Protein AF-A0A5F2I1J0-F1 (afdb_monomer)

Nearest PDB structures (foldseek):
  3qh8-assembly1_A  TM=9.797E-01  e=1.206E-15  Brucella abortus 2308
  6b9v-assembly1_A  TM=9.237E-01  e=2.820E-10  Candidatus Koribacter versatilis Ellin345
  6b9v-assembly1_B  TM=9.346E-01  e=2.284E-09  Candidatus Koribacter versatilis Ellin345
  3adr-assembly2_B  TM=4.162E-01  e=1.605E-01  Sulfurisphaera tokodaii str. 7
  7bz4-assembly1_A  TM=4.600E-01  e=2.666E-01  uncultured bacterium

Structure (mmCIF, N/CA/C/O backbone):
data_AF-A0A5F2I1J0-F1
#
_entry.id   AF-A0A5F2I1J0-F1
#
loop_
_atom_site.group_PDB
_atom_site.id
_atom_site.type_symbol
_atom_site.label_atom_id
_atom_site.label_alt_id
_atom_site.label_comp_id
_atom_site.label_asym_id
_atom_site.label_entity_id
_atom_site.label_seq_id
_atom_site.pdbx_PDB_ins_code
_atom_site.Cartn_x
_atom_site.Cartn_y
_atom_site.Cartn_z
_atom_site.occupancy
_atom_site.B_iso_or_equiv
_atom_site.auth_seq_id
_atom_site.auth_comp_id
_atom_site.auth_asym_id
_atom_site.auth_atom_id
_atom_site.pdbx_PDB_model_num
ATOM 1 N N . ARG A 1 1 ? 8.991 -13.081 -15.361 1.00 59.28 1 ARG A N 1
ATOM 2 C CA . ARG A 1 1 ? 8.848 -12.781 -16.811 1.00 59.28 1 ARG A CA 1
ATOM 3 C C . ARG A 1 1 ? 7.808 -13.653 -17.520 1.00 59.28 1 ARG A C 1
ATOM 5 O O . ARG A 1 1 ? 7.222 -13.139 -18.457 1.00 59.28 1 ARG A O 1
ATOM 12 N N . GLY A 1 2 ? 7.542 -14.898 -17.088 1.00 80.12 2 GLY A N 1
ATOM 13 C CA . GLY A 1 2 ? 6.526 -15.769 -17.716 1.00 80.12 2 GLY A CA 1
ATOM 14 C C . GLY A 1 2 ? 5.175 -15.084 -17.950 1.00 80.12 2 GLY A C 1
ATOM 15 O O . GLY A 1 2 ? 4.693 -15.083 -19.073 1.00 80.12 2 GLY A O 1
ATOM 16 N N . TYR A 1 3 ? 4.675 -14.361 -16.943 1.00 82.06 3 TYR A N 1
ATOM 17 C CA . TYR A 1 3 ? 3.409 -13.628 -17.030 1.00 82.06 3 TYR A CA 1
ATOM 18 C C . TYR A 1 3 ? 3.342 -12.616 -18.193 1.00 82.06 3 TYR A C 1
ATOM 20 O O . TYR A 1 3 ? 2.393 -12.619 -18.960 1.00 82.06 3 TYR A O 1
ATOM 28 N N . VAL A 1 4 ? 4.376 -11.793 -18.411 1.00 81.94 4 VAL A N 1
ATOM 29 C CA . VAL A 1 4 ? 4.391 -10.803 -19.516 1.00 81.94 4 VAL A CA 1
ATOM 30 C C . VAL A 1 4 ? 4.397 -11.492 -20.883 1.00 81.94 4 VAL A C 1
ATOM 32 O O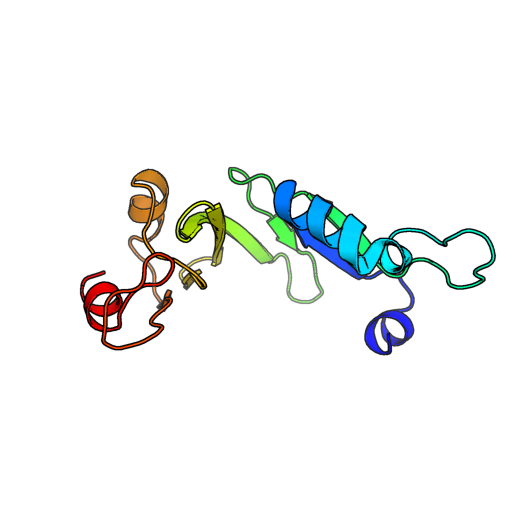 . VAL A 1 4 ? 3.763 -11.026 -21.826 1.00 81.94 4 VAL A O 1
ATOM 35 N N . HIS A 1 5 ? 5.122 -12.607 -21.006 1.00 80.94 5 HIS A N 1
ATOM 36 C CA . HIS A 1 5 ? 5.168 -13.368 -22.255 1.00 80.94 5 HIS A CA 1
ATOM 37 C C . HIS A 1 5 ? 3.823 -14.024 -22.575 1.00 80.94 5 HIS A C 1
ATOM 39 O O . HIS A 1 5 ? 3.453 -14.089 -23.745 1.00 80.94 5 HIS A O 1
ATOM 45 N N . GLU A 1 6 ? 3.094 -14.454 -21.548 1.00 85.44 6 GLU A N 1
ATOM 46 C CA . GLU A 1 6 ? 1.739 -14.989 -21.665 1.00 85.44 6 GLU A CA 1
ATOM 47 C C . GLU A 1 6 ? 0.729 -13.906 -22.068 1.00 85.44 6 GLU A C 1
ATOM 49 O O . GLU A 1 6 ? -0.025 -14.103 -23.017 1.00 85.44 6 GLU A O 1
ATOM 54 N N . GLN A 1 7 ? 0.780 -12.729 -21.434 1.00 85.69 7 GLN A N 1
ATOM 55 C CA . GLN A 1 7 ? -0.121 -11.608 -21.738 1.00 85.69 7 GLN A CA 1
ATOM 56 C C . GLN A 1 7 ? 0.177 -10.934 -23.089 1.00 85.69 7 GLN A C 1
ATOM 58 O O . GLN A 1 7 ? -0.683 -10.289 -23.680 1.00 85.69 7 GLN A O 1
ATOM 63 N N . ARG A 1 8 ? 1.405 -11.069 -23.613 1.00 87.00 8 ARG A N 1
ATOM 64 C CA . ARG A 1 8 ? 1.871 -10.473 -24.887 1.00 87.00 8 ARG A CA 1
ATOM 65 C C . ARG A 1 8 ? 1.778 -8.942 -24.962 1.00 87.00 8 ARG A C 1
ATOM 67 O O . ARG A 1 8 ? 1.981 -8.369 -26.032 1.00 87.00 8 ARG A O 1
ATOM 74 N N . HIS A 1 9 ? 1.557 -8.277 -23.836 1.00 90.19 9 HIS A N 1
ATOM 75 C CA . HIS A 1 9 ? 1.655 -6.832 -23.669 1.00 90.19 9 HIS A CA 1
ATOM 76 C C . HIS A 1 9 ? 2.384 -6.503 -22.361 1.00 90.19 9 HIS A C 1
ATOM 78 O O . HIS A 1 9 ? 2.599 -7.369 -21.512 1.00 90.19 9 HIS A O 1
ATOM 84 N N . ARG A 1 10 ? 2.805 -5.240 -22.204 1.00 93.69 10 ARG A N 1
ATOM 85 C CA . ARG A 1 10 ? 3.379 -4.773 -20.935 1.00 93.69 10 ARG A CA 1
ATOM 86 C C . ARG A 1 10 ? 2.321 -4.863 -19.844 1.00 93.69 10 ARG A C 1
ATOM 88 O O . ARG A 1 10 ? 1.166 -4.537 -20.093 1.00 93.69 10 ARG A O 1
ATOM 95 N N . ILE A 1 11 ? 2.732 -5.274 -18.656 1.00 96.19 11 ILE A N 1
ATOM 96 C CA . ILE A 1 11 ? 1.825 -5.450 -17.526 1.00 96.19 11 ILE A CA 1
ATOM 97 C C . ILE A 1 11 ? 1.591 -4.101 -16.868 1.00 96.19 11 ILE A C 1
ATOM 99 O O . ILE A 1 11 ? 2.551 -3.455 -16.442 1.00 96.19 11 ILE A O 1
ATOM 103 N N . ASP A 1 12 ? 0.335 -3.675 -16.809 1.00 96.38 12 ASP A N 1
ATOM 104 C CA . ASP A 1 12 ? -0.059 -2.492 -16.059 1.00 96.38 12 ASP A CA 1
ATOM 105 C C . ASP A 1 12 ? 0.264 -2.703 -14.570 1.00 96.38 12 ASP A C 1
ATOM 107 O O . ASP A 1 12 ? -0.102 -3.715 -13.971 1.00 96.38 12 ASP A O 1
ATOM 111 N N . ILE A 1 13 ? 1.013 -1.769 -13.986 1.00 97.38 13 ILE A N 1
ATOM 112 C CA . ILE A 1 13 ? 1.329 -1.751 -12.556 1.00 97.38 13 ILE A CA 1
ATOM 113 C C . ILE A 1 13 ? 0.879 -0.425 -11.963 1.00 97.38 13 ILE A C 1
ATOM 115 O O . ILE A 1 13 ? 1.036 0.624 -12.590 1.00 97.38 13 ILE A O 1
ATOM 119 N N . HIS A 1 14 ? 0.366 -0.474 -10.741 1.00 98.25 14 HIS A N 1
ATOM 120 C CA . HIS A 1 14 ? -0.110 0.694 -10.016 1.00 98.25 14 HIS A CA 1
ATOM 121 C C . HIS A 1 14 ? 0.711 0.858 -8.742 1.00 98.25 14 HIS A C 1
ATOM 123 O O . HIS A 1 14 ? 0.859 -0.091 -7.974 1.00 98.25 14 HIS A O 1
ATOM 129 N N . ALA A 1 15 ? 1.265 2.045 -8.530 1.00 98.25 15 ALA A N 1
ATOM 130 C CA . ALA A 1 15 ? 1.950 2.393 -7.292 1.00 98.25 15 ALA A CA 1
ATOM 131 C C . ALA A 1 15 ? 1.846 3.901 -7.053 1.00 98.25 15 ALA A C 1
ATOM 133 O O . ALA A 1 15 ? 1.713 4.668 -8.006 1.00 98.25 15 ALA A O 1
ATOM 134 N N . ASP A 1 16 ? 1.911 4.339 -5.799 1.00 97.81 16 ASP A N 1
ATOM 135 C CA . ASP A 1 16 ? 2.057 5.765 -5.514 1.00 97.81 16 ASP A CA 1
ATOM 136 C C . ASP A 1 16 ? 3.455 6.270 -5.902 1.00 97.81 16 ASP A C 1
ATOM 138 O O . ASP A 1 16 ? 4.345 5.494 -6.262 1.00 97.81 16 ASP A O 1
ATOM 142 N N . GLU A 1 17 ? 3.658 7.584 -5.861 1.00 97.62 17 GLU A N 1
ATOM 143 C CA . GLU A 1 17 ? 4.893 8.209 -6.345 1.00 97.62 17 GLU A CA 1
ATOM 144 C C . GLU A 1 17 ? 6.145 7.673 -5.636 1.00 97.62 17 GLU A C 1
ATOM 146 O O . GLU A 1 17 ? 7.112 7.271 -6.292 1.00 97.62 17 GLU A O 1
ATOM 151 N N . ARG A 1 18 ? 6.104 7.579 -4.301 1.00 96.75 18 ARG A N 1
ATOM 152 C CA . ARG A 1 18 ? 7.230 7.087 -3.499 1.00 96.75 18 ARG A CA 1
ATOM 153 C C . ARG A 1 18 ? 7.562 5.634 -3.827 1.00 96.75 18 ARG A C 1
ATOM 155 O O . ARG A 1 18 ? 8.735 5.287 -3.987 1.00 96.75 18 ARG A O 1
ATOM 162 N N . THR A 1 19 ? 6.550 4.778 -3.934 1.00 98.00 19 THR A N 1
ATOM 163 C CA . THR A 1 19 ? 6.750 3.368 -4.279 1.00 98.00 19 THR A CA 1
ATOM 164 C C . THR A 1 19 ? 7.253 3.234 -5.713 1.00 98.00 19 THR A C 1
ATOM 166 O O . THR A 1 19 ? 8.205 2.494 -5.960 1.00 98.00 19 THR A O 1
ATOM 169 N N . MET A 1 20 ? 6.695 3.996 -6.657 1.00 98.25 20 MET A N 1
ATOM 170 C CA . MET A 1 20 ? 7.109 3.985 -8.060 1.00 98.25 20 MET A CA 1
ATOM 171 C C . MET A 1 20 ? 8.570 4.411 -8.232 1.00 98.25 20 MET A C 1
ATOM 173 O O . MET A 1 20 ? 9.303 3.788 -9.004 1.00 98.25 20 MET A O 1
ATOM 177 N N . GLN A 1 21 ? 9.021 5.424 -7.488 1.00 98.06 21 GLN A N 1
ATOM 178 C CA . GLN A 1 21 ? 10.421 5.842 -7.487 1.00 98.06 21 GLN A CA 1
ATOM 179 C C . GLN A 1 21 ? 11.338 4.693 -7.044 1.00 98.06 21 GLN A C 1
ATOM 181 O O . GLN A 1 21 ? 12.264 4.327 -7.770 1.00 98.06 21 GLN A O 1
ATOM 186 N N . ARG A 1 22 ? 11.033 4.054 -5.907 1.00 97.88 22 ARG A N 1
ATOM 187 C CA . ARG A 1 22 ? 11.820 2.913 -5.407 1.00 97.88 22 ARG A CA 1
ATOM 188 C C . ARG A 1 22 ? 11.815 1.731 -6.376 1.00 97.88 22 ARG A C 1
ATOM 190 O O . ARG A 1 22 ? 12.841 1.072 -6.541 1.00 97.88 22 ARG A O 1
ATOM 197 N N . LEU A 1 23 ? 10.687 1.465 -7.039 1.00 98.12 23 LEU A N 1
ATOM 198 C CA . LEU A 1 23 ? 10.593 0.417 -8.059 1.00 98.12 23 LEU A CA 1
ATOM 199 C C . LEU A 1 23 ? 11.497 0.711 -9.260 1.00 98.12 23 LEU A C 1
ATOM 201 O O . LEU A 1 23 ? 12.146 -0.205 -9.764 1.00 98.12 23 LEU A O 1
ATOM 205 N N . ARG A 1 24 ? 11.577 1.967 -9.710 1.00 97.62 24 ARG A N 1
ATOM 206 C CA . ARG A 1 24 ? 12.470 2.367 -10.808 1.00 97.62 24 ARG A CA 1
ATOM 207 C C . ARG A 1 24 ? 13.942 2.269 -10.424 1.00 97.62 24 ARG A C 1
ATOM 209 O O . ARG A 1 24 ? 14.737 1.802 -11.234 1.00 97.62 24 ARG A O 1
ATOM 216 N N . GLU A 1 25 ? 14.297 2.653 -9.202 1.00 97.19 25 GLU A N 1
ATOM 217 C CA . GLU A 1 25 ? 15.668 2.544 -8.689 1.00 97.19 25 GLU A CA 1
ATOM 218 C C . GLU A 1 25 ? 16.117 1.079 -8.577 1.00 97.19 25 GLU A C 1
ATOM 220 O O . GLU A 1 25 ? 17.193 0.718 -9.050 1.00 97.19 25 GLU A O 1
ATOM 225 N N . ALA A 1 26 ? 15.277 0.214 -8.004 1.00 96.94 26 ALA A N 1
ATOM 226 C CA . ALA A 1 26 ? 15.618 -1.190 -7.778 1.00 96.94 26 ALA A CA 1
ATOM 227 C C . ALA A 1 26 ? 15.477 -2.070 -9.035 1.00 96.94 26 ALA A C 1
ATOM 229 O O . ALA A 1 26 ? 16.227 -3.030 -9.214 1.00 96.94 26 ALA A O 1
ATOM 230 N N . PHE A 1 27 ? 14.518 -1.760 -9.914 1.00 96.25 27 PHE A N 1
ATOM 231 C CA . PHE A 1 27 ? 14.121 -2.612 -11.040 1.00 96.25 27 PHE A CA 1
ATOM 232 C C . PHE A 1 27 ? 14.013 -1.846 -12.365 1.00 96.25 27 PHE A C 1
ATOM 234 O O . PHE A 1 27 ? 13.183 -2.186 -13.208 1.00 96.25 27 PHE A O 1
ATOM 241 N N . GLY A 1 28 ? 14.859 -0.834 -12.589 1.00 94.75 28 GLY A N 1
ATOM 242 C CA . GLY A 1 28 ? 14.787 0.058 -13.757 1.00 94.75 28 GLY A CA 1
ATOM 243 C C . GLY A 1 28 ? 14.679 -0.650 -15.114 1.00 94.75 28 GLY A C 1
ATOM 244 O O . GLY A 1 28 ? 13.919 -0.212 -15.976 1.00 94.75 28 GLY A O 1
ATOM 245 N N . TYR A 1 2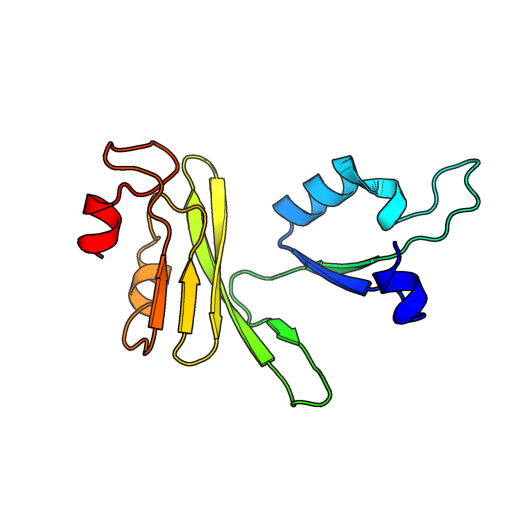9 ? 15.323 -1.812 -15.272 1.00 93.12 29 TYR A N 1
ATOM 246 C CA . TYR A 1 29 ? 15.252 -2.624 -16.496 1.00 93.12 29 TYR A CA 1
ATOM 247 C C . TYR A 1 29 ? 13.835 -3.125 -16.847 1.00 93.12 29 TYR A C 1
ATOM 249 O O . TYR A 1 29 ? 13.582 -3.539 -17.978 1.00 93.12 29 TYR A O 1
ATOM 257 N N . CYS A 1 30 ? 12.910 -3.152 -15.882 1.00 95.19 30 CYS A N 1
ATOM 258 C CA . CYS A 1 30 ? 11.511 -3.489 -16.126 1.00 95.19 30 CYS A CA 1
ATOM 259 C C . CYS A 1 30 ? 10.762 -2.346 -16.821 1.00 95.19 30 CYS A C 1
ATOM 261 O O . CYS A 1 30 ? 9.813 -2.612 -17.560 1.00 95.19 30 CYS A O 1
ATOM 263 N N . PHE A 1 31 ? 11.182 -1.102 -16.586 1.00 95.75 31 PHE A N 1
ATOM 264 C CA . PHE A 1 31 ? 10.542 0.119 -17.075 1.00 95.75 31 PHE A CA 1
ATOM 265 C C . PHE A 1 31 ? 11.143 0.587 -18.396 1.00 95.75 31 PHE A C 1
ATOM 267 O O . PHE A 1 31 ? 10.412 1.038 -19.279 1.00 95.75 31 PHE A O 1
ATOM 274 N N . GLU A 1 32 ? 12.462 0.450 -18.541 1.00 93.56 32 GLU A N 1
ATOM 275 C CA . GLU A 1 32 ? 13.237 0.950 -19.676 1.00 93.56 32 GLU A CA 1
ATOM 276 C C . GLU A 1 32 ? 14.358 -0.031 -20.042 1.00 93.56 32 GLU A C 1
ATOM 278 O O . GLU A 1 32 ? 14.893 -0.735 -19.187 1.00 93.56 32 GLU A O 1
ATOM 283 N N . THR A 1 33 ? 14.728 -0.095 -21.323 1.00 91.75 33 THR A N 1
ATOM 284 C CA . THR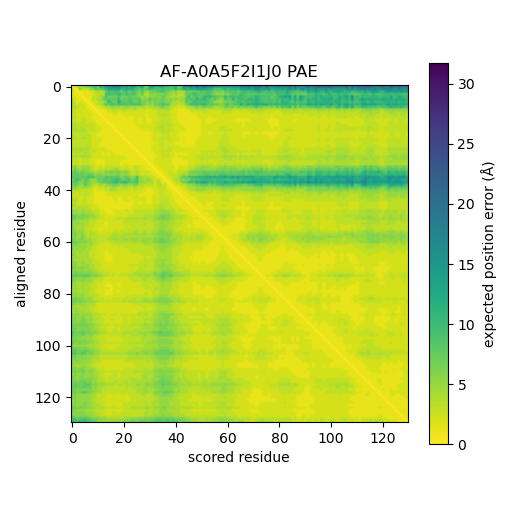 A 1 33 ? 15.852 -0.926 -21.774 1.00 91.75 33 THR A CA 1
ATOM 285 C C . THR A 1 33 ? 17.172 -0.221 -21.444 1.00 91.75 33 THR A C 1
ATOM 287 O O . THR A 1 33 ? 17.415 0.857 -21.987 1.00 91.75 33 THR A O 1
ATOM 290 N N . PRO A 1 34 ? 18.049 -0.794 -20.596 1.00 88.38 34 PRO A N 1
ATOM 291 C CA . PRO A 1 34 ? 19.315 -0.151 -20.265 1.00 88.38 34 PRO A CA 1
ATOM 292 C C . PRO A 1 34 ? 20.295 -0.179 -21.455 1.00 88.38 34 PRO A C 1
ATOM 294 O O . PRO A 1 34 ? 20.190 -1.061 -22.316 1.00 88.38 34 PRO A O 1
ATOM 297 N N . PRO A 1 35 ? 21.280 0.739 -21.509 1.00 88.06 35 PRO A N 1
ATOM 298 C CA . PRO A 1 35 ? 22.306 0.734 -22.550 1.00 88.06 35 PRO A CA 1
ATOM 299 C C . PRO A 1 35 ? 23.005 -0.628 -22.664 1.00 88.06 35 PRO A C 1
ATOM 301 O O . PRO A 1 35 ? 23.409 -1.215 -21.663 1.00 88.06 35 PRO A O 1
ATOM 304 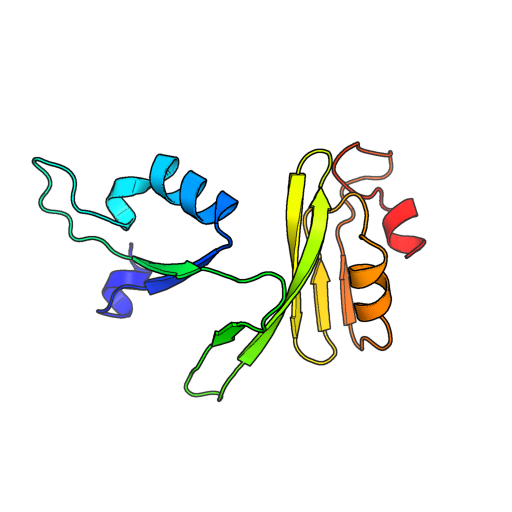N N . GLY A 1 36 ? 23.133 -1.144 -23.890 1.00 88.69 36 GLY A N 1
ATOM 305 C CA . GLY A 1 36 ? 23.752 -2.451 -24.158 1.00 88.69 36 GLY A CA 1
ATOM 306 C C . GLY A 1 36 ? 22.851 -3.667 -23.905 1.00 88.69 36 GLY A C 1
ATOM 307 O O . GLY A 1 36 ? 23.295 -4.797 -24.086 1.00 88.69 36 GLY A O 1
ATOM 308 N N . SER A 1 37 ? 21.588 -3.464 -23.523 1.00 89.25 37 SER A N 1
ATOM 309 C CA . SER A 1 37 ? 20.607 -4.536 -23.350 1.00 89.25 37 SER A CA 1
ATOM 310 C C . SER A 1 37 ? 19.667 -4.638 -24.548 1.00 89.25 37 SER A C 1
ATOM 312 O O . SER A 1 37 ? 19.245 -3.637 -25.116 1.00 89.25 37 SER A O 1
ATOM 314 N N . SER A 1 38 ? 19.289 -5.864 -24.910 1.00 86.50 38 SER A N 1
ATOM 315 C CA . SER A 1 38 ? 18.226 -6.137 -25.891 1.00 86.50 38 SER A CA 1
ATOM 316 C C . SER A 1 38 ? 16.879 -6.436 -25.232 1.00 86.50 38 SER A C 1
ATOM 318 O O . SER A 1 38 ? 15.919 -6.785 -25.914 1.00 86.50 38 SER A O 1
ATOM 320 N N . TYR A 1 39 ? 16.801 -6.355 -23.902 1.00 84.19 39 TYR A N 1
ATOM 321 C CA . TYR A 1 39 ? 15.586 -6.694 -23.174 1.00 84.19 39 TYR A CA 1
ATOM 322 C C . TYR A 1 39 ? 14.579 -5.542 -23.233 1.00 84.19 39 TYR A C 1
ATOM 324 O O . TYR A 1 39 ? 14.872 -4.467 -22.698 1.00 84.19 39 TYR A O 1
ATOM 332 N N . PRO A 1 40 ? 13.395 -5.744 -23.842 1.00 88.94 40 PRO A N 1
ATOM 333 C CA . PRO A 1 40 ? 12.356 -4.729 -23.837 1.00 88.94 40 PRO A CA 1
ATOM 334 C C . PRO A 1 40 ? 11.776 -4.571 -22.423 1.00 88.94 40 PRO A C 1
ATOM 336 O O . PRO A 1 40 ? 11.726 -5.548 -21.666 1.00 88.94 40 PRO A O 1
ATOM 339 N N . PRO A 1 41 ? 11.302 -3.369 -22.066 1.00 93.25 41 PRO A N 1
ATOM 340 C CA . PRO A 1 41 ? 10.601 -3.152 -20.810 1.00 93.25 41 PRO A CA 1
ATOM 341 C C . PRO A 1 41 ? 9.291 -3.942 -20.769 1.00 93.25 41 PRO A C 1
ATOM 343 O O . PRO A 1 41 ? 8.623 -4.139 -21.788 1.00 93.25 41 PRO A O 1
ATOM 346 N N . ILE A 1 42 ? 8.928 -4.384 -19.570 1.00 95.56 42 ILE A N 1
ATOM 347 C CA . ILE A 1 42 ? 7.867 -5.368 -19.340 1.00 95.56 42 ILE A CA 1
ATOM 348 C C . ILE A 1 42 ? 6.674 -4.811 -18.560 1.00 95.56 42 ILE A C 1
ATOM 350 O O . ILE A 1 42 ? 5.630 -5.458 -18.540 1.00 95.56 42 ILE A O 1
ATOM 354 N N . VAL A 1 43 ? 6.800 -3.629 -17.946 1.00 96.81 43 VAL A N 1
ATOM 355 C CA . VAL A 1 43 ? 5.712 -2.991 -17.189 1.00 96.81 43 VAL A CA 1
ATOM 356 C C . VAL A 1 43 ? 5.240 -1.691 -17.834 1.00 96.81 43 VAL A C 1
ATOM 358 O O . VAL A 1 43 ? 5.990 -1.013 -18.543 1.00 96.81 43 VAL A O 1
ATOM 361 N N . LYS A 1 44 ? 3.982 -1.340 -17.579 1.00 96.88 44 LYS A N 1
ATOM 362 C CA . LYS A 1 44 ? 3.371 -0.056 -17.909 1.00 96.88 44 LYS A CA 1
ATOM 363 C C . LYS A 1 44 ? 2.942 0.616 -16.595 1.00 96.88 44 LYS A C 1
ATOM 365 O O . LYS A 1 44 ? 2.024 0.122 -15.949 1.00 96.88 44 LYS A O 1
ATOM 370 N N . PRO A 1 45 ? 3.633 1.678 -16.156 1.00 97.75 45 PRO A N 1
ATOM 371 C CA . PRO A 1 45 ? 3.384 2.281 -14.853 1.00 97.75 45 PRO A CA 1
ATOM 372 C C . PRO A 1 45 ? 2.170 3.209 -14.861 1.00 97.75 45 PRO A C 1
ATOM 374 O O . PRO A 1 45 ? 2.009 4.011 -15.779 1.00 97.75 45 PRO A O 1
ATOM 377 N N . HIS A 1 46 ? 1.401 3.159 -13.777 1.00 98.12 46 HIS A N 1
ATOM 378 C CA . HIS A 1 46 ? 0.314 4.077 -13.451 1.00 98.12 46 HIS A CA 1
ATOM 379 C C . HIS A 1 46 ? 0.491 4.576 -12.021 1.00 98.12 46 HIS A C 1
ATOM 381 O O . HIS A 1 46 ? 0.741 3.781 -11.112 1.00 98.12 46 HIS A O 1
ATOM 387 N N . LEU A 1 47 ? 0.376 5.887 -11.822 1.00 98.31 47 LEU A N 1
ATOM 388 C CA . LEU A 1 47 ? 0.462 6.474 -10.490 1.00 98.31 47 LEU A CA 1
ATOM 389 C C . LEU A 1 47 ? -0.890 6.401 -9.783 1.00 98.31 47 LEU A C 1
ATOM 391 O O . LEU A 1 47 ? -1.925 6.680 -10.385 1.00 98.31 47 LEU A O 1
ATOM 395 N N . ILE A 1 48 ? -0.859 6.030 -8.507 1.00 98.50 48 ILE A N 1
ATOM 396 C CA . ILE A 1 48 ? -2.021 6.079 -7.621 1.00 98.50 48 ILE A CA 1
ATOM 397 C C . ILE A 1 48 ? -2.049 7.443 -6.933 1.00 98.50 48 ILE A C 1
ATOM 399 O O . ILE A 1 48 ? -1.097 7.805 -6.241 1.00 98.50 48 ILE A O 1
ATOM 403 N N . ASP A 1 49 ? -3.155 8.167 -7.089 1.00 96.56 49 ASP A N 1
ATOM 404 C CA . ASP A 1 49 ? -3.495 9.314 -6.249 1.00 96.56 49 ASP A CA 1
ATOM 405 C C . ASP A 1 49 ? -4.216 8.803 -4.996 1.00 96.56 49 ASP A C 1
ATOM 407 O O . ASP A 1 49 ? -5.188 8.060 -5.097 1.00 96.56 49 ASP A O 1
ATOM 411 N N . HIS A 1 50 ? -3.756 9.194 -3.809 1.00 96.38 50 HIS A N 1
ATOM 412 C CA . HIS A 1 50 ? -4.299 8.721 -2.528 1.00 96.38 50 HIS A CA 1
ATOM 413 C C . HIS A 1 50 ? -5.764 9.130 -2.275 1.00 96.38 50 HIS A C 1
ATOM 415 O O . HIS A 1 50 ? -6.402 8.598 -1.368 1.00 96.38 50 HIS A O 1
ATOM 421 N N . THR A 1 51 ? -6.296 10.072 -3.051 1.00 95.19 51 THR A N 1
ATOM 422 C CA . THR A 1 51 ? -7.647 10.634 -2.917 1.00 95.19 51 THR A CA 1
ATOM 423 C C . THR A 1 51 ? -8.622 10.145 -3.985 1.00 95.19 51 THR A C 1
ATOM 425 O O . THR A 1 51 ? -9.825 10.366 -3.856 1.00 95.19 51 THR A O 1
ATOM 428 N N . THR A 1 52 ? -8.129 9.473 -5.029 1.00 96.50 52 THR A N 1
ATOM 429 C CA . THR A 1 52 ? -8.940 9.043 -6.173 1.00 96.50 52 THR A CA 1
ATOM 430 C C . THR A 1 52 ? -8.911 7.527 -6.312 1.00 96.50 52 THR A C 1
ATOM 432 O O . THR A 1 52 ? -7.860 6.899 -6.218 1.00 96.50 52 THR A O 1
ATOM 435 N N . ALA A 1 53 ? -10.076 6.923 -6.553 1.00 97.50 53 ALA A N 1
ATOM 436 C CA . ALA A 1 53 ? -10.165 5.488 -6.782 1.00 97.50 53 ALA A CA 1
ATOM 437 C C . ALA A 1 53 ? -9.405 5.073 -8.052 1.00 97.50 53 ALA A C 1
ATOM 439 O O . ALA A 1 53 ? -9.501 5.719 -9.097 1.00 97.50 53 ALA A O 1
ATOM 440 N N . VAL A 1 54 ? -8.691 3.954 -7.968 1.00 97.88 54 VAL A N 1
ATOM 441 C CA . VAL A 1 54 ? -8.104 3.275 -9.124 1.00 97.88 54 VAL A CA 1
ATOM 442 C C . VAL A 1 54 ? -9.149 2.317 -9.671 1.00 97.88 54 VAL A C 1
ATOM 444 O O . VAL A 1 54 ? -9.643 1.469 -8.935 1.00 97.88 54 VAL A O 1
ATOM 447 N N . VAL A 1 55 ? -9.481 2.428 -10.955 1.00 97.88 55 VAL A N 1
ATOM 448 C CA . VAL A 1 55 ? -10.398 1.493 -11.615 1.00 97.88 55 VAL A CA 1
ATOM 449 C C . VAL A 1 55 ? -9.598 0.593 -12.545 1.00 97.88 55 VAL A C 1
ATOM 451 O O . VAL A 1 55 ? -8.919 1.078 -13.450 1.00 97.88 55 VAL A O 1
ATOM 454 N N . ILE A 1 56 ? -9.665 -0.714 -12.299 1.00 96.88 56 ILE A N 1
ATOM 455 C CA . ILE A 1 56 ? -9.061 -1.739 -13.151 1.00 96.88 56 ILE A CA 1
ATOM 456 C C . ILE A 1 56 ? -10.173 -2.389 -13.970 1.00 96.88 56 ILE A C 1
ATOM 458 O O . ILE A 1 56 ? -11.114 -2.946 -13.411 1.00 96.88 56 ILE A O 1
ATOM 462 N N . GLU A 1 57 ? -10.051 -2.325 -15.293 1.00 95.75 57 GLU A N 1
ATOM 463 C CA . GLU A 1 57 ? -10.988 -2.945 -16.231 1.00 95.75 57 GLU A CA 1
ATOM 464 C C . GLU A 1 57 ? -10.594 -4.397 -16.534 1.00 95.75 57 GLU A C 1
ATOM 466 O O . GLU A 1 57 ? -9.409 -4.730 -16.620 1.00 95.75 57 GLU A O 1
ATOM 471 N N . GLY A 1 58 ? -11.585 -5.258 -16.758 1.00 93.44 58 GLY A N 1
ATOM 472 C CA . GLY A 1 58 ? -11.373 -6.652 -17.145 1.00 93.44 58 GLY A CA 1
ATOM 473 C C . GLY A 1 58 ? -12.662 -7.337 -17.595 1.00 93.44 58 GLY A C 1
ATOM 474 O O . GLY A 1 58 ? -13.739 -6.749 -17.559 1.00 93.44 58 GLY A O 1
ATOM 475 N N . GLU A 1 59 ? -12.569 -8.605 -18.004 1.00 94.62 59 GLU A N 1
ATOM 476 C CA . GLU A 1 59 ? -13.726 -9.380 -18.495 1.00 94.62 59 GLU A CA 1
ATOM 477 C C . GLU A 1 59 ? -14.836 -9.547 -17.440 1.00 94.62 59 GLU A C 1
ATOM 479 O O . GLU A 1 59 ? -16.005 -9.692 -17.787 1.00 94.62 59 GLU A O 1
ATOM 484 N N . GLY A 1 60 ? -14.480 -9.484 -16.153 1.00 95.56 60 GLY A N 1
ATOM 485 C CA . GLY A 1 60 ? -15.423 -9.494 -15.030 1.00 95.56 60 GLY A CA 1
ATOM 486 C C . GLY A 1 60 ? -16.087 -8.142 -14.731 1.00 95.56 60 GLY A C 1
ATOM 487 O O . GLY A 1 60 ? -16.884 -8.066 -13.800 1.00 95.56 60 GLY A O 1
ATOM 488 N N . GLY A 1 61 ? -15.772 -7.093 -15.497 1.00 97.12 61 GLY A N 1
ATOM 489 C CA . GLY A 1 61 ? -16.201 -5.716 -15.250 1.00 97.12 61 GLY A CA 1
ATOM 490 C C . GLY A 1 61 ? -15.180 -4.881 -14.461 1.00 97.12 61 GLY A C 1
ATOM 491 O O . GLY A 1 61 ? -14.128 -5.396 -14.069 1.00 97.12 61 GLY A O 1
ATOM 492 N N . PRO A 1 62 ? -15.474 -3.584 -14.244 1.00 97.25 62 PRO A N 1
ATOM 493 C CA . PRO A 1 62 ? -14.580 -2.668 -13.546 1.00 97.25 62 PRO A CA 1
ATOM 494 C C . PRO A 1 62 ? -14.481 -3.003 -12.057 1.00 97.25 62 PRO A C 1
ATOM 496 O O . PRO A 1 62 ? -15.491 -3.173 -11.370 1.00 97.25 62 PRO A O 1
ATOM 499 N N . LEU A 1 63 ? -13.257 -3.011 -11.537 1.00 97.81 63 LEU A N 1
ATOM 500 C CA . LEU A 1 63 ? -12.963 -3.119 -10.114 1.00 97.81 63 LEU A CA 1
ATOM 501 C C . LEU A 1 63 ? -12.426 -1.780 -9.606 1.00 97.81 63 LEU A C 1
ATOM 503 O O . LEU A 1 63 ? -11.346 -1.355 -10.011 1.00 97.81 63 LEU A O 1
ATOM 507 N N . ALA A 1 64 ? -13.170 -1.126 -8.715 1.00 98.06 64 ALA A N 1
ATOM 508 C CA . ALA A 1 64 ? -12.740 0.110 -8.069 1.00 98.06 64 ALA A CA 1
ATOM 509 C C . ALA A 1 64 ? -11.995 -0.194 -6.761 1.00 98.06 64 ALA A C 1
ATOM 511 O O . ALA A 1 64 ? -12.541 -0.828 -5.858 1.00 98.06 64 ALA A O 1
ATOM 512 N N . LEU A 1 65 ? -10.755 0.280 -6.667 1.00 98.31 65 LEU A N 1
ATOM 513 C CA . LEU A 1 65 ? -9.918 0.223 -5.478 1.00 98.31 65 LEU A CA 1
ATOM 514 C C . LEU A 1 65 ? -9.764 1.637 -4.935 1.00 98.31 65 LEU A C 1
ATOM 516 O O . LEU A 1 65 ? -9.121 2.485 -5.555 1.00 98.31 65 LEU A O 1
ATOM 520 N N . GLU A 1 66 ? -10.344 1.902 -3.774 1.00 98.38 66 GLU A N 1
ATOM 521 C CA . GLU A 1 66 ? -10.193 3.186 -3.110 1.00 98.38 66 GLU A CA 1
ATOM 522 C C . GLU A 1 66 ? -8.963 3.158 -2.195 1.00 98.38 66 GLU A C 1
ATOM 524 O O . GLU A 1 66 ? -8.945 2.377 -1.239 1.00 98.38 66 GLU A O 1
ATOM 529 N N . PRO A 1 67 ? -7.945 4.002 -2.427 1.00 98.44 67 PRO A N 1
ATOM 530 C CA . PRO A 1 67 ? -6.766 4.034 -1.573 1.00 98.44 67 PRO A CA 1
ATOM 531 C C . PRO A 1 67 ? -7.120 4.450 -0.145 1.00 98.44 67 PRO A C 1
ATOM 533 O O . PRO A 1 67 ? -7.938 5.348 0.080 1.00 98.44 67 PRO A O 1
ATOM 536 N N . LEU A 1 68 ? -6.478 3.802 0.819 1.00 98.38 68 LEU A N 1
ATOM 537 C CA . LEU A 1 68 ? -6.559 4.093 2.244 1.00 98.38 68 LEU A CA 1
ATOM 538 C C . LEU A 1 68 ? -5.137 4.387 2.738 1.00 98.38 68 LEU A C 1
ATOM 540 O O . LEU A 1 68 ? -4.390 3.441 2.971 1.00 98.38 68 LEU A O 1
ATOM 544 N N . PRO A 1 69 ? -4.720 5.659 2.869 1.00 98.12 69 PRO A N 1
ATOM 545 C CA . PRO A 1 69 ? -3.418 5.994 3.441 1.00 98.12 69 PRO A CA 1
ATOM 546 C C . PRO A 1 69 ? -3.304 5.509 4.885 1.00 98.12 69 PRO A C 1
ATOM 548 O O . PRO A 1 69 ? -4.202 5.753 5.693 1.00 98.12 69 PRO A O 1
ATOM 551 N N . GLN A 1 70 ? -2.202 4.844 5.214 1.00 98.12 70 GLN A N 1
ATOM 552 C CA . GLN A 1 70 ? -1.974 4.216 6.517 1.00 98.12 70 GLN A CA 1
ATOM 553 C C . GLN A 1 70 ? -0.604 4.620 7.052 1.00 98.12 70 GLN A C 1
ATOM 555 O O . GLN A 1 70 ? 0.303 4.922 6.277 1.00 98.12 70 GLN A O 1
ATOM 560 N N . ILE A 1 71 ? -0.440 4.613 8.370 1.00 98.19 71 ILE A N 1
ATOM 561 C CA . ILE A 1 71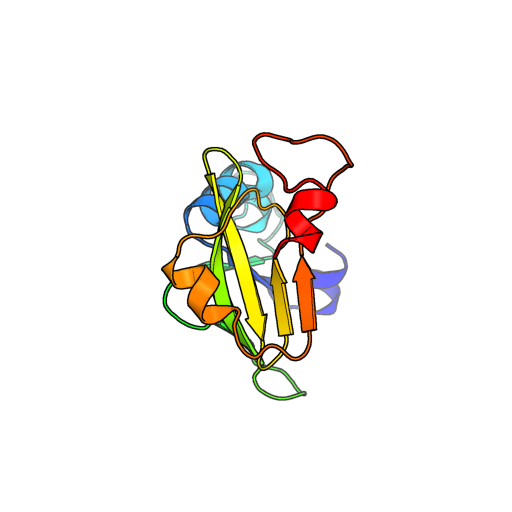 ? 0.848 4.888 9.002 1.00 98.19 71 ILE A CA 1
ATOM 562 C C . ILE A 1 71 ? 1.575 3.556 9.160 1.00 98.19 71 ILE A C 1
ATOM 564 O O . ILE A 1 71 ? 1.019 2.621 9.726 1.00 98.19 71 ILE A O 1
ATOM 568 N N . HIS A 1 72 ? 2.813 3.481 8.684 1.00 98.12 72 HIS A N 1
ATOM 569 C CA . HIS A 1 72 ? 3.703 2.332 8.822 1.00 98.12 72 HIS A CA 1
ATOM 570 C C . HIS A 1 72 ? 5.040 2.805 9.403 1.00 98.12 72 HIS A C 1
ATOM 572 O O . HIS A 1 72 ? 6.009 3.064 8.682 1.00 98.12 72 HIS A O 1
ATOM 578 N N . GLY A 1 73 ? 5.075 2.992 10.723 1.00 96.88 73 GLY A N 1
ATOM 579 C CA . GLY A 1 73 ? 6.189 3.646 11.407 1.00 96.88 73 GLY A CA 1
ATOM 580 C C . GLY A 1 73 ? 6.409 5.056 10.856 1.00 96.88 73 GLY A C 1
ATOM 581 O O . GLY A 1 73 ? 5.515 5.897 10.909 1.00 96.88 73 GLY A O 1
ATOM 582 N N . ASP A 1 74 ? 7.580 5.298 10.268 1.00 96.69 74 ASP A N 1
ATOM 583 C CA . ASP A 1 74 ? 7.975 6.616 9.751 1.00 96.69 74 ASP A CA 1
ATOM 584 C C . ASP A 1 74 ? 7.531 6.874 8.297 1.00 96.69 74 ASP A C 1
ATOM 586 O O . ASP A 1 74 ? 7.943 7.858 7.671 1.00 96.69 74 ASP A O 1
ATOM 590 N N . ILE A 1 75 ? 6.751 5.966 7.702 1.00 96.69 75 ILE A N 1
ATOM 591 C CA . ILE A 1 75 ? 6.308 6.073 6.309 1.00 96.69 75 ILE A CA 1
ATOM 592 C C . ILE A 1 75 ? 4.795 5.914 6.178 1.00 96.69 75 ILE A C 1
ATOM 594 O O . ILE A 1 75 ? 4.125 5.411 7.073 1.00 96.69 75 ILE A O 1
ATOM 598 N N . ILE A 1 76 ? 4.269 6.329 5.025 1.00 96.94 76 ILE A N 1
ATOM 599 C CA . ILE A 1 76 ? 2.897 6.027 4.622 1.00 96.94 76 ILE A CA 1
ATOM 600 C C . ILE A 1 76 ? 2.907 4.764 3.765 1.00 96.94 76 ILE A C 1
ATOM 602 O O . ILE A 1 76 ? 3.698 4.669 2.822 1.00 96.94 76 ILE A O 1
ATOM 606 N N . SER A 1 77 ? 2.039 3.814 4.105 1.00 97.94 77 SER A N 1
ATOM 607 C CA . SER A 1 77 ? 1.676 2.673 3.260 1.00 97.94 77 SER A CA 1
ATOM 608 C C . SER A 1 77 ? 0.260 2.869 2.704 1.00 97.94 77 SER A C 1
ATOM 610 O O . SER A 1 77 ? -0.458 3.794 3.099 1.00 97.94 77 SER A O 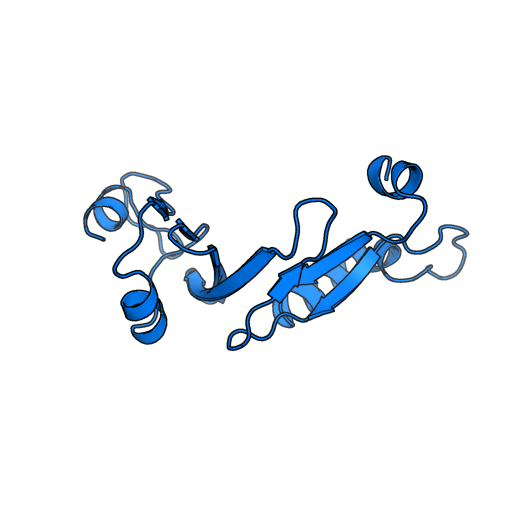1
ATOM 612 N N . LEU A 1 78 ? -0.141 2.019 1.758 1.00 98.31 78 LEU A N 1
ATOM 613 C CA . LEU A 1 78 ? -1.489 2.028 1.196 1.00 98.31 78 LEU A CA 1
ATOM 614 C C . LEU A 1 78 ? -2.205 0.716 1.494 1.00 98.31 78 LEU A C 1
ATOM 616 O O . LEU A 1 78 ? -1.747 -0.355 1.095 1.00 98.31 78 LEU A O 1
ATOM 620 N N . GLY A 1 79 ? -3.364 0.841 2.129 1.00 98.31 79 GLY A N 1
ATOM 621 C CA . GLY A 1 79 ? -4.421 -0.153 2.079 1.00 98.31 79 GLY A CA 1
ATOM 622 C C . GLY A 1 79 ? -5.404 0.196 0.967 1.00 98.31 79 GLY A C 1
ATOM 623 O O . GLY A 1 79 ? -5.308 1.255 0.337 1.00 98.31 79 GLY A O 1
ATOM 624 N N . PHE A 1 80 ? -6.38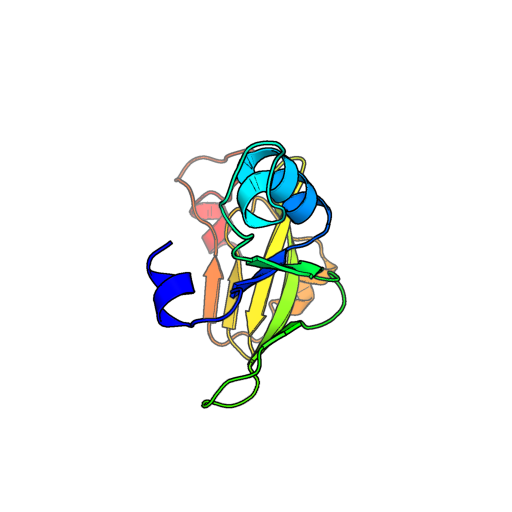2 -0.675 0.740 1.00 98.62 80 PHE A N 1
ATOM 625 C CA . PHE A 1 80 ? -7.428 -0.440 -0.254 1.00 98.62 80 PHE A CA 1
ATOM 626 C C . PHE A 1 80 ? -8.791 -0.897 0.245 1.00 98.62 80 PHE A C 1
ATOM 628 O O . PHE A 1 80 ? -8.920 -1.995 0.787 1.00 98.62 80 PHE A O 1
ATOM 635 N N . ARG A 1 81 ? -9.814 -0.071 0.006 1.00 98.50 81 ARG A N 1
ATOM 636 C CA . ARG A 1 81 ? -11.221 -0.459 0.129 1.00 98.50 81 ARG A CA 1
ATOM 637 C C . ARG A 1 81 ? -11.759 -0.861 -1.242 1.00 98.50 81 ARG A C 1
ATOM 639 O O . ARG A 1 81 ? -11.601 -0.127 -2.213 1.00 98.50 81 ARG A O 1
ATOM 646 N N . ILE A 1 82 ? -12.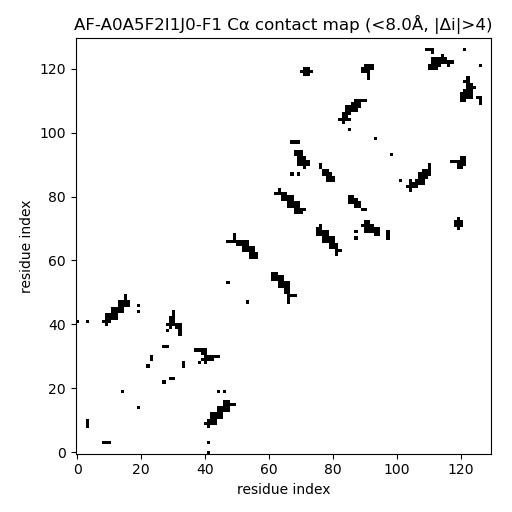407 -2.018 -1.306 1.00 98.25 82 ILE A N 1
ATOM 647 C CA . ILE A 1 82 ? -13.083 -2.557 -2.485 1.00 98.25 82 ILE A CA 1
ATOM 648 C C . ILE A 1 82 ? -14.510 -2.915 -2.064 1.00 98.25 82 ILE A C 1
ATOM 650 O O . ILE A 1 82 ? -14.769 -3.984 -1.508 1.00 98.25 82 ILE A O 1
ATOM 654 N N . GLY A 1 83 ? -15.446 -1.987 -2.276 1.00 96.62 83 GLY A N 1
ATOM 655 C CA . GLY A 1 83 ? -16.825 -2.138 -1.808 1.00 96.62 83 GLY A CA 1
ATOM 656 C C . GLY A 1 83 ? -16.907 -2.293 -0.281 1.00 96.62 83 GLY A C 1
ATOM 657 O O . GLY A 1 83 ? -16.550 -1.376 0.463 1.00 96.62 83 GLY A O 1
ATOM 658 N N . GLY A 1 84 ? -17.402 -3.444 0.183 1.00 98.00 84 GLY A N 1
ATOM 659 C CA . GLY A 1 84 ? -17.502 -3.798 1.604 1.00 98.00 84 GLY A CA 1
ATOM 660 C C . GLY A 1 84 ? -16.225 -4.386 2.217 1.00 98.00 84 GLY A C 1
ATOM 661 O O . GLY A 1 84 ? -16.201 -4.630 3.419 1.00 98.00 84 GLY A O 1
ATOM 662 N N . LEU A 1 85 ? -15.165 -4.615 1.434 1.00 98.62 85 LEU A N 1
ATOM 663 C CA . LEU A 1 85 ? -13.899 -5.174 1.917 1.00 98.62 85 LEU A CA 1
ATOM 664 C C . LEU A 1 85 ? -12.834 -4.084 2.067 1.00 98.62 85 LEU A C 1
ATOM 666 O O . LEU A 1 85 ? -12.696 -3.246 1.179 1.00 98.62 85 LEU A O 1
ATOM 670 N N . ALA A 1 86 ? -12.032 -4.132 3.132 1.00 98.62 86 ALA A N 1
ATOM 671 C CA . ALA A 1 86 ? -10.776 -3.386 3.221 1.00 98.62 86 ALA A CA 1
ATOM 672 C C . ALA A 1 86 ? -9.584 -4.320 3.461 1.00 98.62 86 ALA A C 1
ATOM 674 O O . ALA A 1 86 ? -9.661 -5.246 4.270 1.00 98.62 86 ALA A O 1
ATOM 675 N N . TYR A 1 87 ? -8.487 -4.060 2.751 1.00 98.69 87 TYR A N 1
ATOM 676 C CA . TYR A 1 87 ? -7.208 -4.748 2.894 1.00 98.69 87 TYR A CA 1
ATOM 677 C C . TYR A 1 87 ? -6.149 -3.761 3.385 1.00 98.69 87 TYR A C 1
ATOM 679 O O . TYR A 1 87 ? -5.800 -2.823 2.667 1.00 98.69 87 TYR A O 1
ATOM 687 N N . CYS A 1 88 ? -5.659 -3.980 4.604 1.00 98.50 88 CYS A N 1
ATOM 688 C CA . CYS A 1 88 ? -4.814 -3.059 5.358 1.00 98.50 88 CYS A CA 1
ATOM 689 C C . CYS A 1 88 ? -3.545 -3.755 5.890 1.00 98.50 88 CYS A C 1
ATOM 691 O O . CYS A 1 88 ? -3.449 -4.026 7.090 1.00 98.50 88 CYS A O 1
ATOM 693 N N . PRO A 1 89 ? -2.585 -4.097 5.009 1.00 97.88 89 PRO A N 1
ATOM 694 C CA . PRO A 1 89 ? -1.312 -4.693 5.407 1.00 97.88 89 PRO A CA 1
ATOM 695 C C . PRO A 1 89 ? -0.309 -3.623 5.859 1.00 97.88 89 PRO A C 1
ATOM 697 O O . PRO A 1 89 ? -0.437 -2.460 5.467 1.00 97.88 89 PRO A O 1
ATOM 700 N N . ASP A 1 90 ? 0.711 -4.038 6.617 1.00 97.69 90 ASP A N 1
ATOM 701 C CA . ASP A 1 90 ? 1.874 -3.219 6.976 1.00 97.69 90 ASP A CA 1
ATOM 702 C C . ASP A 1 90 ? 1.457 -1.858 7.557 1.00 97.69 90 ASP A C 1
ATOM 704 O O . ASP A 1 90 ? 1.698 -0.798 6.967 1.00 97.69 90 ASP A O 1
ATOM 708 N N . ILE A 1 91 ? 0.787 -1.895 8.714 1.00 98.25 91 ILE A N 1
ATOM 709 C CA . ILE A 1 91 ? 0.288 -0.707 9.414 1.00 98.25 91 ILE A CA 1
ATOM 710 C C . ILE A 1 91 ? 0.662 -0.717 10.885 1.00 98.25 91 ILE A C 1
ATOM 712 O O . ILE A 1 91 ? 0.587 -1.746 11.536 1.00 98.25 91 ILE A O 1
ATOM 716 N N . SER A 1 92 ? 0.995 0.447 11.428 1.00 97.81 92 SER A N 1
ATOM 717 C CA . SER A 1 92 ? 1.082 0.709 12.866 1.00 97.81 92 SER A CA 1
ATOM 718 C C . SER A 1 92 ? -0.089 1.538 13.388 1.00 97.81 92 SER A C 1
ATOM 720 O O . SER A 1 92 ? -0.358 1.480 14.583 1.00 97.81 92 SER A O 1
ATOM 722 N N . ASP A 1 93 ? -0.747 2.331 12.530 1.00 96.94 93 ASP A N 1
ATOM 723 C CA . ASP A 1 93 ? -1.926 3.133 12.888 1.00 96.94 93 ASP A CA 1
ATOM 724 C C . ASP A 1 93 ? -2.669 3.656 11.635 1.00 96.94 93 ASP A C 1
ATOM 726 O O . ASP A 1 93 ? -2.140 3.620 10.516 1.00 96.94 93 ASP A O 1
ATOM 730 N N . PHE A 1 94 ? -3.872 4.202 11.820 1.00 97.44 94 PHE A N 1
ATOM 731 C CA . PHE A 1 94 ? -4.647 4.880 10.782 1.00 97.44 94 PHE A CA 1
ATOM 732 C C . PHE A 1 94 ? -4.765 6.388 11.043 1.00 97.44 94 PHE A C 1
ATOM 734 O O . PHE A 1 94 ? -5.168 6.806 12.129 1.00 97.44 94 PHE A O 1
ATOM 741 N N . PRO A 1 95 ? -4.541 7.247 10.028 1.00 96.75 95 PRO A N 1
ATOM 742 C CA . PRO A 1 95 ? -5.016 8.625 10.083 1.00 96.75 95 PRO A CA 1
ATOM 743 C C . PRO A 1 95 ? -6.534 8.657 10.315 1.00 96.75 95 PRO A C 1
ATOM 745 O O . PRO A 1 95 ? -7.258 7.843 9.741 1.00 96.75 95 PRO A O 1
ATOM 748 N N . LEU A 1 96 ? -7.040 9.641 11.070 1.00 95.75 96 LEU A N 1
ATOM 749 C CA . LEU A 1 96 ? -8.479 9.758 11.377 1.00 95.75 96 LEU A CA 1
ATOM 750 C C . LEU A 1 96 ? -9.370 9.699 10.123 1.00 95.75 96 LEU A C 1
ATOM 752 O O . LEU A 1 96 ? -10.380 9.002 10.109 1.00 95.75 96 LEU A O 1
ATOM 756 N N . ALA A 1 97 ? -8.955 10.368 9.044 1.00 96.12 97 ALA A N 1
ATOM 757 C CA . ALA A 1 97 ? -9.682 10.360 7.775 1.00 96.12 97 ALA A CA 1
ATOM 758 C C . ALA A 1 97 ? -9.770 8.962 7.132 1.00 96.12 97 ALA A C 1
ATOM 760 O O . ALA A 1 97 ? -10.753 8.653 6.459 1.00 96.12 97 ALA A O 1
ATOM 761 N N . THR A 1 98 ? -8.762 8.111 7.336 1.00 97.31 98 THR A N 1
ATOM 762 C CA . THR A 1 98 ? -8.781 6.714 6.887 1.00 97.31 98 THR A CA 1
ATOM 763 C C . THR A 1 98 ? -9.649 5.866 7.811 1.00 97.31 98 THR A C 1
ATOM 765 O O . THR A 1 98 ? -10.477 5.105 7.319 1.00 97.31 98 THR A O 1
ATOM 768 N N . ALA A 1 99 ? -9.530 6.043 9.130 1.00 96.94 99 ALA A N 1
ATOM 769 C CA . ALA A 1 99 ? -10.320 5.309 10.119 1.00 96.94 99 ALA A CA 1
ATOM 770 C C . ALA A 1 99 ? -11.837 5.490 9.912 1.00 96.94 99 ALA A C 1
ATOM 772 O O . ALA A 1 99 ? -12.594 4.520 9.943 1.00 96.94 99 ALA A O 1
ATOM 773 N N . ASP A 1 100 ? -12.298 6.706 9.601 1.00 96.69 100 ASP A N 1
ATOM 774 C CA . ASP A 1 100 ? -13.717 6.950 9.309 1.00 96.69 100 ASP A CA 1
ATOM 775 C C . ASP A 1 100 ? -14.213 6.197 8.064 1.00 96.69 100 ASP A C 1
ATOM 777 O O . ASP A 1 100 ? -15.371 5.776 8.007 1.00 96.69 100 ASP A O 1
ATOM 781 N N . ARG A 1 101 ? -13.325 5.951 7.095 1.00 97.12 101 ARG A N 1
ATOM 782 C CA . ARG A 1 101 ? -13.613 5.187 5.874 1.00 97.12 101 ARG A CA 1
ATOM 783 C C . ARG A 1 101 ? -13.543 3.672 6.069 1.00 97.12 101 ARG A C 1
ATOM 785 O O . ARG A 1 101 ? -13.904 2.949 5.144 1.00 97.12 101 ARG A O 1
ATOM 792 N N . LEU A 1 102 ? -13.138 3.179 7.239 1.00 96.94 102 LEU A N 1
ATOM 793 C CA . LEU A 1 102 ? -13.168 1.751 7.590 1.00 96.94 102 LEU A CA 1
ATOM 794 C C . LEU A 1 102 ? -14.494 1.323 8.237 1.00 96.94 102 LEU A C 1
ATOM 796 O O . LEU A 1 102 ? -14.702 0.149 8.530 1.00 96.94 102 LEU A O 1
ATOM 800 N N . ARG A 1 103 ? -15.433 2.251 8.447 1.00 95.56 103 ARG A N 1
ATOM 801 C CA . ARG A 1 103 ? -16.750 1.920 9.002 1.00 95.56 103 ARG A CA 1
ATOM 802 C C . ARG A 1 103 ? -17.640 1.222 7.969 1.00 95.56 103 ARG A C 1
ATOM 804 O O . ARG A 1 103 ? -17.578 1.508 6.768 1.00 95.56 103 ARG A O 1
ATOM 811 N N . GLY A 1 104 ? -18.516 0.346 8.467 1.00 96.12 104 GLY A N 1
ATOM 812 C CA . GLY A 1 104 ? -19.519 -0.353 7.656 1.00 96.12 104 GLY A CA 1
ATOM 813 C C . GLY A 1 104 ? -18.911 -1.293 6.614 1.00 96.12 104 GLY A C 1
ATOM 814 O O . GLY A 1 104 ?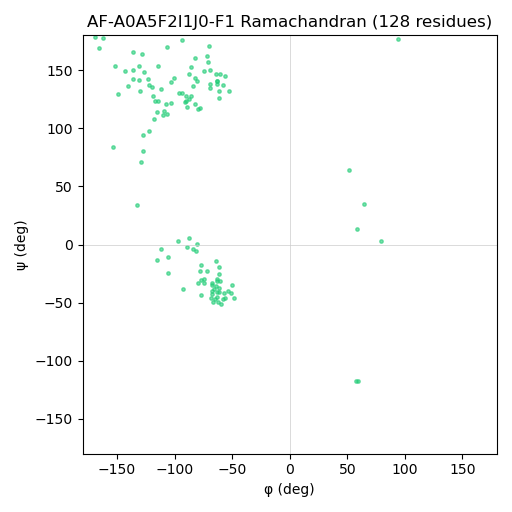 -19.423 -1.371 5.501 1.00 96.12 104 GLY A O 1
ATOM 815 N N . LEU A 1 105 ? -17.782 -1.924 6.941 1.00 97.81 105 LEU A N 1
ATOM 816 C CA . LEU A 1 105 ? -17.193 -2.988 6.135 1.00 97.81 105 LEU A CA 1
ATOM 817 C C . LEU A 1 105 ? -17.881 -4.321 6.443 1.00 97.81 105 LEU A C 1
ATOM 819 O O . LEU A 1 105 ? -18.192 -4.614 7.595 1.00 97.81 105 LEU A O 1
ATOM 823 N N . ASP A 1 106 ? -18.045 -5.142 5.413 1.00 98.44 106 ASP A N 1
ATOM 824 C CA . ASP A 1 106 ? -18.405 -6.553 5.543 1.00 98.44 106 ASP A CA 1
ATOM 825 C C . ASP A 1 106 ? -17.189 -7.383 5.972 1.00 98.44 106 ASP A C 1
ATOM 827 O O . ASP A 1 106 ? -17.317 -8.422 6.619 1.00 98.44 106 ASP A O 1
ATOM 831 N N . THR A 1 107 ? -15.983 -6.967 5.570 1.00 98.56 107 THR A N 1
ATOM 832 C CA . THR A 1 107 ? -14.738 -7.680 5.874 1.00 98.56 107 THR A CA 1
ATOM 833 C C . THR A 1 107 ? -13.565 -6.716 5.987 1.00 98.56 107 THR A C 1
ATOM 835 O O . THR A 1 107 ? -13.303 -5.924 5.083 1.00 98.56 107 THR A O 1
ATOM 838 N N . LEU A 1 108 ? -12.816 -6.838 7.080 1.00 98.31 108 LEU A N 1
ATOM 839 C CA . LEU A 1 108 ? -11.544 -6.160 7.288 1.00 98.31 108 LEU A CA 1
ATOM 840 C C . LEU A 1 108 ? -10.429 -7.205 7.354 1.00 98.31 108 LEU A C 1
ATOM 842 O O . LEU A 1 108 ? -10.470 -8.121 8.173 1.00 98.31 108 LEU A O 1
ATOM 846 N N . VAL A 1 109 ? -9.433 -7.062 6.486 1.00 98.56 109 VAL A N 1
ATOM 847 C CA . VAL A 1 109 ? -8.181 -7.816 6.544 1.00 98.56 109 VAL A CA 1
ATOM 848 C C . VAL A 1 109 ? -7.102 -6.851 7.021 1.00 98.56 109 VAL A C 1
ATOM 850 O O . VAL A 1 109 ? -6.776 -5.907 6.305 1.00 98.56 109 VAL A O 1
ATOM 853 N N . ILE A 1 110 ? -6.573 -7.070 8.224 1.00 98.31 110 ILE A N 1
ATOM 854 C CA . ILE A 1 110 ? -5.710 -6.117 8.937 1.00 98.31 110 ILE A CA 1
ATOM 855 C C . ILE A 1 110 ? -4.388 -6.758 9.381 1.00 98.31 110 ILE A C 1
ATOM 857 O O . ILE A 1 110 ? -4.331 -7.959 9.651 1.00 98.31 110 ILE A O 1
ATOM 861 N N . ASP A 1 111 ? -3.325 -5.952 9.431 1.00 98.12 111 ASP A N 1
ATOM 862 C CA . ASP A 1 111 ? -2.013 -6.314 9.977 1.00 98.12 111 ASP A CA 1
ATOM 863 C C . ASP A 1 111 ? -2.096 -6.760 11.447 1.00 98.12 111 ASP A C 1
ATOM 865 O O . ASP A 1 111 ? -2.778 -6.146 12.265 1.00 98.12 111 ASP A O 1
ATOM 869 N N . ALA A 1 112 ? -1.373 -7.829 11.776 1.00 98.31 112 ALA A N 1
ATOM 870 C CA . ALA A 1 112 ? -1.162 -8.297 13.142 1.00 98.31 112 ALA A CA 1
ATOM 871 C C . ALA A 1 112 ? 0.163 -9.069 13.193 1.00 98.31 112 ALA A C 1
ATOM 873 O O . ALA A 1 112 ? 0.194 -10.294 13.057 1.00 98.31 112 ALA A O 1
ATOM 874 N N . LEU A 1 113 ? 1.279 -8.352 13.343 1.00 98.38 113 LEU A N 1
ATOM 875 C CA . LEU A 1 113 ? 2.614 -8.938 13.194 1.00 98.38 113 LEU A CA 1
ATOM 876 C C . LEU A 1 113 ? 2.946 -9.962 14.289 1.00 98.38 113 LEU A C 1
ATOM 878 O O . LEU A 1 113 ? 3.464 -11.043 14.010 1.00 98.38 113 LEU A O 1
ATOM 882 N N . GLN A 1 114 ? 2.725 -9.593 15.552 1.00 98.06 114 GLN A N 1
ATOM 883 C CA . GLN A 1 114 ? 3.148 -10.377 16.719 1.00 98.06 114 GLN A CA 1
ATOM 884 C C . GLN A 1 114 ? 2.391 -9.951 17.989 1.00 98.06 114 GLN A C 1
ATOM 886 O O . GLN A 1 114 ? 1.600 -9.017 17.970 1.00 98.06 114 GLN A O 1
ATOM 891 N N . TYR A 1 115 ? 2.642 -10.606 19.127 1.00 98.38 115 TYR A N 1
ATOM 892 C CA . TYR A 1 115 ? 1.985 -10.257 20.398 1.00 98.38 115 TYR A CA 1
ATOM 893 C C . TYR A 1 115 ? 2.508 -8.963 21.044 1.00 98.38 115 TYR A C 1
ATOM 895 O O . TYR A 1 115 ? 1.744 -8.256 21.692 1.00 98.38 115 TYR A O 1
ATOM 903 N N . ASN A 1 116 ? 3.798 -8.653 20.887 1.00 98.25 116 ASN A N 1
ATOM 904 C CA . ASN A 1 116 ? 4.406 -7.439 21.440 1.00 98.25 116 ASN A CA 1
ATOM 905 C C . ASN A 1 116 ? 4.225 -6.250 20.491 1.00 98.25 116 ASN A C 1
ATOM 907 O O . ASN A 1 116 ? 4.193 -6.426 19.273 1.00 98.25 116 ASN A O 1
ATOM 911 N N . THR A 1 117 ? 4.194 -5.034 21.031 1.00 97.56 117 THR A N 1
ATOM 912 C CA . THR A 1 117 ? 4.148 -3.819 20.208 1.00 97.56 117 THR A CA 1
ATOM 913 C C . THR A 1 117 ? 5.379 -3.706 19.306 1.00 97.56 117 THR A C 1
ATOM 915 O O . THR A 1 117 ? 6.481 -4.145 19.652 1.00 97.56 117 THR A O 1
ATOM 918 N N . HIS A 1 118 ? 5.185 -3.128 18.123 1.00 98.12 118 HIS A N 1
ATOM 919 C CA . HIS A 1 118 ? 6.235 -2.880 17.143 1.00 98.12 118 HIS A CA 1
ATOM 920 C C . HIS A 1 118 ? 6.064 -1.463 16.572 1.00 98.12 118 HIS A C 1
ATOM 922 O O . HIS A 1 118 ? 4.929 -1.035 16.376 1.00 98.12 118 HIS A O 1
ATOM 928 N N . PRO A 1 119 ? 7.145 -0.709 16.294 1.00 97.31 119 PRO A N 1
ATOM 929 C CA . PRO A 1 119 ? 7.027 0.671 15.811 1.00 97.31 119 PRO A CA 1
ATOM 930 C C . PRO A 1 119 ? 6.273 0.803 14.482 1.00 97.31 119 PRO A C 1
ATOM 932 O O . PRO A 1 119 ? 5.611 1.809 14.262 1.00 97.31 119 PRO A O 1
ATOM 935 N N . SER A 1 120 ? 6.363 -0.203 13.609 1.00 97.88 120 SER A N 1
ATOM 936 C CA . SER A 1 120 ? 5.784 -0.141 12.257 1.00 97.88 120 SER A CA 1
ATOM 937 C C . SER A 1 120 ? 4.605 -1.084 12.018 1.00 97.88 120 SER A C 1
ATOM 939 O O . SER A 1 120 ? 4.021 -1.043 10.944 1.00 97.88 120 SER A O 1
ATOM 941 N N . HIS A 1 121 ? 4.248 -1.927 12.988 1.00 98.56 121 HIS A N 1
ATOM 942 C CA . HIS A 1 121 ? 3.192 -2.927 12.818 1.00 98.56 121 HIS A CA 1
ATOM 943 C C . HIS A 1 121 ? 2.283 -2.979 14.040 1.00 98.56 121 HIS A C 1
ATOM 945 O O . HIS A 1 121 ? 2.751 -2.766 15.164 1.00 98.56 121 HIS A O 1
ATOM 951 N N . LEU A 1 122 ? 1.017 -3.325 13.835 1.00 98.50 122 LEU A N 1
ATOM 952 C CA . LEU A 1 122 ? 0.101 -3.600 14.927 1.00 98.50 122 LEU A CA 1
ATOM 953 C C . LEU A 1 122 ? 0.520 -4.903 15.608 1.00 98.50 122 LEU A C 1
ATOM 955 O O . LEU A 1 122 ? 0.859 -5.907 14.973 1.00 98.50 122 LEU A O 1
ATOM 959 N N . SER A 1 123 ? 0.473 -4.901 16.936 1.00 98.62 123 SER A N 1
ATOM 960 C CA . SER A 1 123 ? 0.414 -6.159 17.672 1.00 98.62 123 SER A CA 1
ATOM 961 C C . SER A 1 123 ? -0.961 -6.813 17.506 1.00 98.62 123 SER A C 1
ATOM 963 O O . SER A 1 123 ? -1.939 -6.134 17.195 1.00 98.62 123 SER A O 1
ATOM 965 N N . LEU A 1 124 ? -1.073 -8.113 17.791 1.00 98.62 124 LEU A N 1
ATOM 966 C CA . LEU A 1 124 ? -2.362 -8.813 17.785 1.00 98.62 124 LEU A CA 1
ATOM 967 C C . LEU A 1 124 ? -3.397 -8.119 18.685 1.00 98.62 124 LEU A C 1
ATOM 969 O O . LEU A 1 124 ? -4.556 -8.023 18.307 1.00 98.62 124 LEU A O 1
ATOM 973 N N . GLY A 1 125 ? -2.981 -7.626 19.857 1.00 98.50 125 GLY A N 1
ATOM 974 C CA . GLY A 1 125 ? -3.872 -6.893 20.759 1.00 98.50 125 GLY A CA 1
ATOM 975 C C . GLY A 1 125 ? -4.401 -5.612 20.118 1.00 98.50 125 GLY A C 1
ATOM 976 O O . GLY A 1 125 ? -5.606 -5.418 20.060 1.00 98.50 125 GLY A O 1
ATOM 977 N N . GLN A 1 126 ? -3.512 -4.798 19.539 1.00 98.25 126 GLN A N 1
ATOM 978 C CA . GLN A 1 126 ? -3.913 -3.555 18.871 1.00 98.25 126 GLN A CA 1
ATOM 979 C C . GLN A 1 126 ? -4.808 -3.809 17.652 1.00 98.25 126 GLN A C 1
ATOM 981 O O . GLN A 1 126 ? -5.717 -3.030 17.402 1.00 98.25 126 GLN A O 1
ATOM 986 N N . ALA A 1 127 ? -4.569 -4.887 16.901 1.00 98.06 127 ALA A N 1
ATOM 987 C CA . ALA A 1 127 ? -5.405 -5.262 15.763 1.00 98.06 127 ALA A CA 1
ATOM 988 C C . ALA A 1 127 ? -6.817 -5.706 16.181 1.00 98.06 127 ALA A C 1
ATOM 990 O O . ALA A 1 127 ? -7.762 -5.467 15.443 1.00 98.06 127 ALA A O 1
ATOM 991 N N . LEU A 1 128 ? -6.960 -6.347 17.347 1.00 97.81 128 LEU A N 1
ATOM 992 C CA . LEU A 1 128 ? -8.259 -6.746 17.904 1.00 97.81 128 LEU A CA 1
ATOM 993 C C . LEU A 1 128 ? -9.018 -5.586 18.564 1.00 97.81 128 LEU A C 1
ATOM 995 O O . LEU A 1 128 ? -10.233 -5.681 18.723 1.00 97.81 128 LEU A O 1
ATOM 999 N N . ASP A 1 129 ? -8.311 -4.533 18.977 1.00 95.88 129 ASP A N 1
ATOM 1000 C CA . ASP A 1 129 ? -8.910 -3.321 19.545 1.00 95.88 129 ASP A CA 1
ATOM 1001 C C . ASP A 1 129 ? -9.530 -2.402 18.467 1.00 95.88 129 ASP A C 1
ATOM 1003 O O . ASP A 1 129 ? -10.335 -1.529 18.809 1.00 95.88 129 ASP A O 1
ATOM 1007 N N . TRP A 1 130 ? -9.159 -2.589 17.192 1.00 91.38 130 TRP A N 1
ATOM 1008 C CA . TRP A 1 130 ? -9.721 -1.903 16.019 1.00 91.38 130 TRP A CA 1
ATOM 1009 C C . TRP A 1 130 ? -11.036 -2.535 15.545 1.00 91.38 130 TRP A C 1
ATOM 1011 O O . TRP A 1 130 ? -11.967 -1.753 15.232 1.00 91.38 130 TRP A O 1
#

Solvent-accessible surface area (backbone atoms only — not comparable to full-atom values): 7365 Å² total; per-residue (Å²): 111,68,66,39,67,72,68,72,46,59,41,78,43,77,34,36,68,72,56,43,51,53,46,44,73,78,44,37,56,39,67,39,55,50,92,97,53,88,54,72,44,44,47,40,86,42,77,50,52,69,88,48,66,48,72,48,79,54,98,92,47,75,46,56,37,33,48,29,60,25,30,27,48,96,43,78,36,71,21,35,36,45,88,42,34,36,45,36,60,65,24,44,49,63,47,68,78,37,51,66,70,62,60,88,52,81,41,80,46,70,33,52,78,40,81,60,83,47,78,38,32,20,11,45,62,59,45,73,74,106

Mean predicted aligned error: 3.49 Å

pLDDT: mean 95.61, std 5.15, range [59.28, 98.69]

Secondary structure (DSSP, 8-state):
-HHHHHHSSPEEEEE-HHHHHHHHHHHGGGTSPPTT--PPP-EEEEEPPTTS-EEE--TT--EEEEEEEEEETTEEEEEEEETTEEEE-S-SB--HHHHHTTTT-SEEEE---BSS--SSS-BHHHHHH-

Sequence (130 aa):
RGYVHEQRHRIDIHADERTMQRLREAFGYCFETPPGSSYPPIVKPHLIDHTTAVVIEGEGGPLALEPLPQIHGDIISLGFRIGGLAYCPDISDFPLATADRLRGLDTLVIDALQYNTHPSHLSLGQALDW

Foldseek 3Di:
DVVLVVVVAAAEDEDAPVVVVVCCVVPVCLVCPDPPGPRHHRHDYDHDDQQDWDWDQDPVGIWTWHWFWAFFQPDTDTWTDTPLEIEEEFHPGGDPVSVVVNPNHPYYHYWAPEQDRDRGTHHPVRVVVD

Radius of gyration: 17.51 Å; Cα contacts (8 Å, |Δi|>4): 226; chains: 1; bounding box: 43×26×47 Å